Protein AF-A0A3B8JX20-F1 (afdb_monomer)

Foldseek 3Di:
DVVVVVVLVVVCPPPDPCQQCDDPDPPDDRVVLVVLLVVVVCCCVVVCPVVVHDDPDPCSCVRRDDD

Mean predicted aligned error: 2.85 Å

Radius of gyration: 13.34 Å; Cα contacts (8 Å, |Δi|>4): 43; chains: 1; bounding box: 29×28×33 Å

pLDDT: mean 95.09, std 5.28, range [64.62, 98.25]

Solvent-accessible surface area (backbone atoms only — not comparable to full-atom values): 4059 Å² total; per-residue (Å²): 107,68,69,60,53,51,54,56,53,59,74,53,60,90,62,49,71,68,64,30,68,38,60,92,41,94,93,44,77,22,56,48,50,53,59,48,24,53,56,48,52,50,43,48,53,52,41,32,67,68,65,67,42,78,72,92,58,69,70,44,59,81,73,38,57,79,134

Secondary structure (DSSP, 8-state):
-HHHHHHHHHHHTT--HHHHH--SSTTS--HHHHHHHHHHHHIIIIIIIIT-PPPS-TTHHHHH---

Structure (mmCIF, N/CA/C/O backbone):
data_AF-A0A3B8JX20-F1
#
_entry.id   AF-A0A3B8JX20-F1
#
loop_
_atom_site.group_PDB
_atom_site.id
_atom_site.type_symbol
_atom_site.label_atom_id
_atom_site.label_alt_id
_atom_site.label_comp_id
_atom_site.label_asym_id
_atom_site.label_entity_id
_atom_site.label_seq_id
_atom_site.pdbx_PDB_ins_code
_atom_site.Cartn_x
_atom_site.Cartn_y
_atom_site.Cartn_z
_atom_site.occupancy
_atom_site.B_iso_or_equiv
_atom_site.auth_seq_id
_atom_site.auth_comp_id
_atom_site.auth_asym_id
_atom_site.auth_atom_id
_atom_site.pdbx_PDB_model_num
ATOM 1 N N . MET A 1 1 ? 8.249 -13.718 -3.393 1.00 71.88 1 MET A N 1
ATOM 2 C CA . MET A 1 1 ? 7.116 -12.768 -3.503 1.00 71.88 1 MET A CA 1
ATOM 3 C C . MET A 1 1 ? 5.778 -13.385 -3.127 1.00 71.88 1 MET A C 1
ATOM 5 O O . MET A 1 1 ? 5.126 -12.810 -2.271 1.00 71.88 1 MET A O 1
ATOM 9 N N . HIS A 1 2 ? 5.367 -14.530 -3.691 1.00 87.06 2 HIS A N 1
ATOM 10 C CA . HIS A 1 2 ? 4.033 -15.093 -3.415 1.00 87.06 2 HIS A CA 1
ATOM 11 C C . HIS A 1 2 ? 3.722 -15.290 -1.924 1.00 87.06 2 HIS A C 1
ATOM 13 O O . HIS A 1 2 ? 2.695 -14.804 -1.476 1.00 87.06 2 HIS A O 1
ATOM 19 N N . GLN A 1 3 ? 4.621 -15.894 -1.139 1.00 93.06 3 GLN A N 1
ATOM 20 C CA . GLN A 1 3 ? 4.401 -16.071 0.306 1.00 93.06 3 GLN A CA 1
ATOM 21 C C . GLN A 1 3 ? 4.235 -14.741 1.057 1.00 93.06 3 GLN A C 1
ATOM 23 O O . GLN A 1 3 ? 3.326 -14.624 1.871 1.00 93.06 3 GLN A O 1
ATOM 28 N N . CYS A 1 4 ? 5.047 -13.722 0.746 1.00 92.88 4 CYS A N 1
ATOM 29 C CA . CYS A 1 4 ? 4.900 -12.390 1.341 1.00 92.88 4 CYS A CA 1
ATOM 30 C C . CYS A 1 4 ? 3.542 -11.777 0.990 1.00 92.88 4 CYS A C 1
ATOM 32 O O . CYS A 1 4 ? 2.840 -11.319 1.882 1.00 92.88 4 CYS A O 1
ATOM 34 N N . ARG A 1 5 ? 3.138 -11.829 -0.289 1.00 94.44 5 ARG A N 1
ATOM 35 C CA . ARG A 1 5 ? 1.841 -11.298 -0.727 1.00 94.44 5 ARG A CA 1
ATOM 36 C C . ARG A 1 5 ? 0.678 -12.026 -0.064 1.00 94.44 5 ARG A C 1
ATOM 38 O O . ARG A 1 5 ? -0.248 -11.376 0.403 1.00 94.44 5 ARG A O 1
ATOM 45 N N . THR A 1 6 ? 0.716 -13.354 -0.030 1.00 96.62 6 THR A N 1
ATOM 46 C CA . THR A 1 6 ? -0.317 -14.160 0.626 1.00 96.62 6 THR A CA 1
ATOM 47 C C . THR A 1 6 ? -0.392 -13.833 2.113 1.00 96.62 6 THR A C 1
ATOM 49 O O . THR A 1 6 ? -1.488 -13.635 2.621 1.00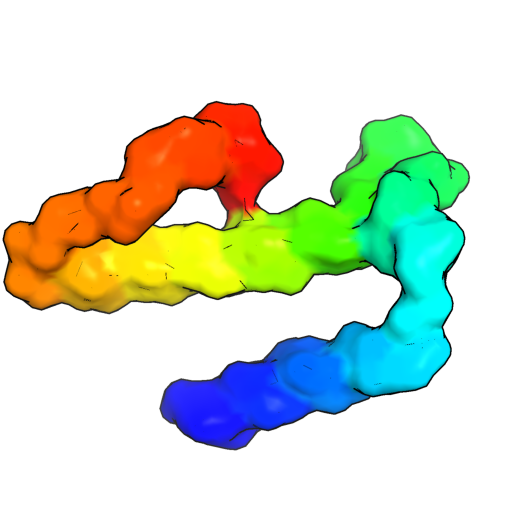 96.62 6 THR A O 1
ATOM 52 N N . GLY A 1 7 ? 0.753 -13.690 2.785 1.00 96.81 7 GLY A N 1
ATOM 53 C CA . GLY A 1 7 ? 0.811 -13.245 4.176 1.00 96.81 7 GLY A CA 1
ATOM 54 C C . GLY A 1 7 ? 0.190 -11.863 4.372 1.00 96.81 7 GLY A C 1
ATOM 55 O O . GLY A 1 7 ? -0.630 -11.697 5.267 1.00 96.81 7 GLY A O 1
ATOM 56 N N . THR A 1 8 ? 0.503 -10.895 3.501 1.00 95.94 8 THR A N 1
ATOM 57 C CA . THR A 1 8 ? -0.143 -9.576 3.518 1.00 95.94 8 THR A CA 1
ATOM 58 C C . THR A 1 8 ? -1.655 -9.709 3.396 1.00 95.94 8 THR A C 1
ATOM 60 O O . THR A 1 8 ? -2.353 -9.166 4.234 1.00 95.94 8 THR A O 1
ATOM 63 N N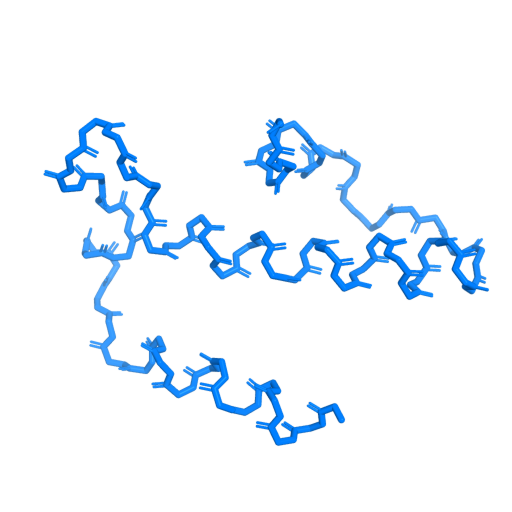 . LEU A 1 9 ? -2.172 -10.444 2.405 1.00 96.62 9 LEU A N 1
ATOM 64 C CA . LEU A 1 9 ? -3.619 -10.580 2.194 1.00 96.62 9 LEU A CA 1
ATOM 65 C C . LEU A 1 9 ? -4.327 -11.270 3.367 1.00 96.62 9 LEU A C 1
ATOM 67 O O . LEU A 1 9 ? -5.407 -10.830 3.749 1.00 96.62 9 LEU A O 1
ATOM 71 N N . ALA A 1 10 ? -3.702 -12.282 3.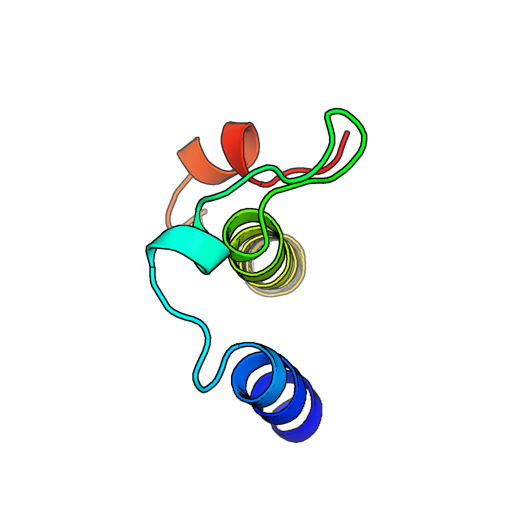973 1.00 97.69 10 ALA A N 1
ATOM 72 C CA . ALA A 1 10 ? -4.242 -12.970 5.144 1.00 97.69 10 ALA A CA 1
ATOM 73 C C . ALA A 1 10 ? -4.424 -12.032 6.352 1.00 97.69 10 ALA A C 1
ATOM 75 O O . ALA A 1 10 ? -5.353 -12.217 7.129 1.00 97.69 10 ALA A O 1
ATOM 76 N N . LEU A 1 11 ? -3.596 -10.987 6.496 1.00 96.19 11 LEU A N 1
ATOM 77 C CA . LEU A 1 11 ? -3.766 -9.984 7.561 1.00 96.19 11 LEU A CA 1
ATOM 78 C C . LEU A 1 11 ? -5.035 -9.136 7.399 1.00 96.19 11 LEU A C 1
ATOM 80 O O . LEU A 1 11 ? -5.516 -8.586 8.385 1.00 96.19 11 LEU A O 1
ATOM 84 N N . PHE A 1 12 ? -5.560 -9.004 6.177 1.00 96.62 12 PHE A N 1
ATOM 85 C CA . PHE A 1 12 ? -6.776 -8.232 5.895 1.00 96.62 12 PHE A CA 1
ATOM 86 C C . PHE A 1 12 ? -8.020 -9.113 5.762 1.00 96.62 12 PHE A C 1
ATOM 88 O O . PHE A 1 12 ? -9.131 -8.596 5.635 1.00 96.62 12 PHE A O 1
ATOM 95 N N . GLU A 1 13 ? -7.855 -10.435 5.788 1.00 96.62 13 GLU A N 1
ATOM 96 C CA . GLU A 1 13 ? -8.962 -11.374 5.704 1.00 96.62 13 GLU A CA 1
ATOM 97 C C . GLU A 1 13 ? -9.874 -11.231 6.932 1.00 96.62 13 GLU A C 1
ATOM 99 O O . GLU A 1 13 ? -9.424 -11.229 8.076 1.00 96.62 13 GLU A O 1
ATOM 104 N N . GLY A 1 14 ? -11.177 -11.064 6.694 1.00 96.25 14 GLY A N 1
ATOM 105 C CA . GLY A 1 14 ? -12.171 -10.899 7.759 1.00 96.25 14 GLY A CA 1
ATOM 106 C C . GLY A 1 14 ? -12.277 -9.492 8.361 1.00 96.25 14 GLY A C 1
ATOM 107 O O . GLY A 1 14 ? -13.138 -9.282 9.214 1.00 96.25 14 GLY A O 1
ATOM 108 N N . ILE A 1 15 ? -11.475 -8.516 7.916 1.00 97.38 15 ILE A N 1
ATOM 109 C CA . ILE A 1 15 ? -11.643 -7.111 8.320 1.00 97.38 15 ILE A CA 1
ATOM 110 C C . ILE A 1 15 ? -12.837 -6.509 7.573 1.00 97.38 15 ILE A C 1
ATOM 112 O O . ILE A 1 15 ? -12.867 -6.475 6.342 1.00 97.38 15 ILE A O 1
ATOM 116 N N . ASP A 1 16 ? -13.821 -6.004 8.314 1.00 97.88 16 ASP A N 1
ATOM 117 C CA . ASP A 1 16 ? -14.979 -5.338 7.726 1.00 97.88 16 ASP A CA 1
ATOM 118 C C . ASP A 1 16 ? -14.628 -3.941 7.185 1.00 97.88 16 ASP A C 1
ATOM 120 O O . ASP A 1 16 ? -13.661 -3.301 7.602 1.00 97.88 16 ASP A O 1
ATOM 124 N N . THR A 1 17 ? -15.453 -3.426 6.273 1.00 97.31 17 THR A N 1
ATOM 125 C CA . THR A 1 17 ? -15.211 -2.137 5.608 1.00 97.31 17 THR A CA 1
ATOM 126 C C . THR A 1 17 ? -15.128 -0.957 6.579 1.00 97.31 17 THR A C 1
ATOM 128 O O . THR A 1 17 ? -14.360 -0.025 6.342 1.00 97.31 17 THR A O 1
ATOM 131 N N . THR A 1 18 ? -15.880 -0.981 7.682 1.00 98.00 18 THR A N 1
ATOM 132 C CA . THR A 1 18 ? -15.843 0.096 8.678 1.00 98.00 18 THR A CA 1
ATOM 133 C C . THR A 1 18 ? -14.482 0.130 9.349 1.00 98.00 18 THR A C 1
ATOM 135 O O . THR A 1 18 ? -13.850 1.183 9.400 1.00 98.00 18 THR A O 1
ATOM 138 N N . THR A 1 1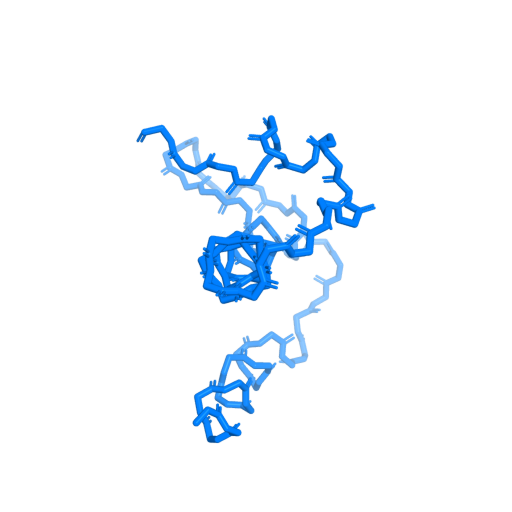9 ? -13.997 -1.023 9.814 1.00 97.31 19 THR A N 1
ATOM 139 C CA . THR A 1 19 ? -12.664 -1.144 10.415 1.00 97.31 19 THR A CA 1
ATOM 140 C C . THR A 1 19 ? -11.567 -0.829 9.399 1.00 97.31 19 THR A C 1
ATOM 142 O O . THR A 1 19 ? -10.616 -0.118 9.719 1.00 97.31 19 THR A O 1
ATOM 145 N N . PHE A 1 20 ? -11.730 -1.272 8.151 1.00 97.94 20 PHE A N 1
ATOM 146 C CA . PHE A 1 20 ? -10.785 -1.031 7.062 1.00 97.94 20 PHE A CA 1
ATOM 147 C C . PHE A 1 20 ? -10.573 0.466 6.783 1.00 97.94 20 PHE A C 1
ATOM 149 O O . PHE A 1 20 ? -9.442 0.908 6.576 1.00 97.94 20 PHE A O 1
ATOM 156 N N . CYS A 1 21 ? -11.645 1.260 6.816 1.00 97.31 21 CYS A N 1
ATOM 157 C CA . CYS A 1 21 ? -11.610 2.688 6.496 1.00 97.31 21 CYS A CA 1
ATOM 158 C C . CYS A 1 21 ? -11.377 3.603 7.711 1.00 97.31 21 CYS A C 1
ATOM 160 O O . CYS A 1 21 ? -11.192 4.808 7.538 1.00 97.31 21 CYS A O 1
ATOM 162 N N . LYS A 1 22 ? -11.408 3.078 8.941 1.00 97.62 22 LYS A N 1
ATOM 163 C CA . LYS A 1 22 ? -11.366 3.896 10.159 1.00 97.62 22 LYS A CA 1
ATOM 164 C C . LYS A 1 22 ? -9.940 4.277 10.556 1.00 97.62 22 LYS A C 1
ATOM 166 O O . LYS A 1 22 ? -9.073 3.422 10.711 1.00 97.62 22 LYS A O 1
ATOM 171 N N . GLN A 1 23 ? -9.739 5.561 10.852 1.00 97.81 23 GLN A N 1
ATOM 172 C CA . GLN A 1 23 ? -8.582 6.047 11.601 1.00 97.81 23 GLN A 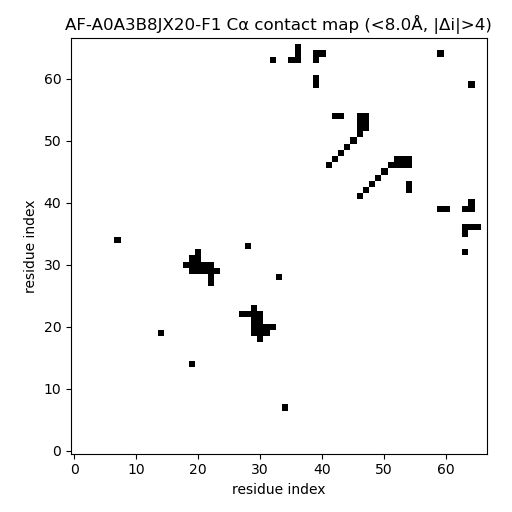CA 1
ATOM 173 C C . GLN A 1 23 ? -8.888 5.972 13.103 1.00 97.81 23 GLN A C 1
ATOM 175 O O . GLN A 1 23 ? -9.635 6.787 13.640 1.00 97.81 23 GLN A O 1
ATOM 180 N N . ALA A 1 24 ? -8.363 4.951 13.782 1.00 95.44 24 ALA A N 1
ATOM 181 C CA . ALA A 1 24 ? -8.626 4.746 15.209 1.00 95.44 24 ALA A CA 1
ATOM 182 C C . ALA A 1 24 ? -7.920 5.778 16.109 1.00 95.44 24 ALA A C 1
ATOM 184 O O . ALA A 1 24 ? -8.396 6.052 17.208 1.00 95.44 24 ALA A O 1
ATOM 185 N N . HIS A 1 25 ? -6.806 6.345 15.638 1.00 97.56 25 HIS A N 1
ATOM 186 C CA . HIS A 1 25 ? -6.023 7.367 16.325 1.00 97.56 25 HIS A CA 1
ATOM 187 C C . HIS A 1 25 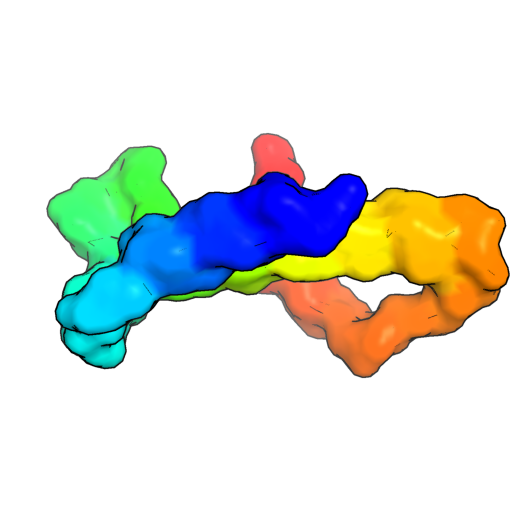? -5.388 8.313 15.288 1.00 97.56 25 HIS A C 1
ATOM 189 O O . HIS A 1 25 ? -4.985 7.815 14.236 1.00 97.56 25 HIS A O 1
ATOM 195 N N . PRO A 1 26 ? -5.259 9.629 15.555 1.00 96.12 26 PRO A N 1
ATOM 196 C CA . PRO A 1 26 ? -4.694 10.591 14.597 1.00 96.12 26 PRO A CA 1
ATOM 197 C C . PRO A 1 26 ? -3.296 10.229 14.074 1.00 96.12 26 PRO A C 1
ATOM 199 O O . PRO A 1 26 ? -3.004 10.441 12.904 1.00 96.12 26 PRO A O 1
ATOM 202 N N . GLU A 1 27 ? -2.469 9.612 14.918 1.00 96.31 27 GLU A N 1
ATOM 203 C CA . GLU A 1 27 ? -1.108 9.179 14.555 1.00 96.31 27 GLU A CA 1
ATOM 204 C C . GLU A 1 27 ? -1.057 7.871 13.745 1.00 96.31 27 GLU A C 1
ATOM 206 O O . GLU A 1 27 ? 0.018 7.431 13.345 1.00 96.31 27 GLU A O 1
ATOM 211 N N . PHE A 1 28 ? -2.193 7.204 13.523 1.00 94.88 28 PHE A N 1
ATOM 212 C CA . PHE A 1 28 ? -2.249 5.957 12.761 1.00 94.88 28 PHE A CA 1
ATOM 213 C C . PHE A 1 28 ? -2.930 6.168 11.421 1.00 94.88 28 PHE A C 1
ATOM 215 O O . PHE A 1 28 ? -3.915 6.893 11.309 1.00 94.88 28 PHE A O 1
ATOM 222 N N . SER A 1 29 ? -2.435 5.483 10.396 1.00 96.12 29 SER A N 1
ATOM 223 C CA . SER A 1 29 ? -3.141 5.412 9.121 1.00 96.12 29 SER A CA 1
ATOM 224 C C . SER A 1 29 ? -4.286 4.396 9.205 1.00 96.12 29 SER A C 1
ATOM 226 O O . SER A 1 29 ? -4.196 3.426 9.964 1.00 96.12 29 SER A O 1
ATOM 228 N N . PRO A 1 30 ? -5.373 4.575 8.433 1.00 97.38 30 PRO A N 1
ATOM 229 C CA . PRO A 1 30 ? -6.387 3.540 8.281 1.00 97.38 30 PRO A CA 1
ATOM 230 C C . PRO A 1 30 ? -5.776 2.222 7.797 1.00 97.38 30 PRO A C 1
ATOM 232 O O . PRO A 1 30 ? -4.839 2.211 6.997 1.00 97.38 30 PRO A O 1
ATOM 235 N N . VAL A 1 31 ? -6.358 1.097 8.206 1.00 97.19 31 VAL A N 1
ATOM 236 C CA . VAL A 1 31 ? -5.896 -0.236 7.786 1.00 97.19 31 VAL A CA 1
ATOM 237 C C . VAL A 1 31 ? -5.874 -0.354 6.256 1.00 97.19 31 VAL A C 1
ATOM 239 O O . VAL A 1 31 ? -4.898 -0.829 5.676 1.00 97.19 31 VAL A O 1
ATOM 242 N N . GLY A 1 32 ? -6.896 0.170 5.580 1.00 97.38 32 GLY A N 1
ATOM 243 C CA . GLY A 1 32 ? -6.958 0.168 4.123 1.00 97.38 32 GLY A CA 1
ATOM 244 C C . GLY A 1 32 ? -5.909 1.033 3.435 1.00 97.38 32 GLY A C 1
ATOM 245 O O . GLY A 1 32 ? -5.481 0.707 2.326 1.00 97.38 32 GLY A O 1
ATOM 246 N N . TRP A 1 33 ? -5.429 2.083 4.106 1.00 97.62 33 TRP A N 1
ATOM 247 C CA . TRP A 1 33 ? -4.309 2.874 3.607 1.00 97.62 33 TRP A CA 1
ATOM 248 C C . TRP A 1 33 ? -3.037 2.025 3.543 1.00 97.62 33 TRP A C 1
ATOM 250 O O . TRP A 1 33 ? -2.345 2.050 2.530 1.00 97.62 33 TRP A O 1
ATOM 260 N N . HIS A 1 34 ? -2.773 1.197 4.559 1.00 97.44 34 HIS A N 1
ATOM 261 C CA . HIS A 1 34 ? -1.601 0.317 4.575 1.00 97.44 34 HIS A CA 1
ATOM 262 C C . HIS A 1 34 ? -1.615 -0.710 3.440 1.00 97.44 34 HIS A C 1
ATOM 264 O O . HIS A 1 34 ? -0.585 -0.912 2.795 1.00 97.44 34 HIS A O 1
ATOM 270 N N . LEU A 1 35 ? -2.768 -1.324 3.147 1.00 97.38 35 LEU A N 1
ATOM 271 C CA . LEU A 1 35 ? -2.878 -2.243 2.010 1.00 97.38 35 LEU A CA 1
ATOM 272 C C . LEU A 1 35 ? -2.552 -1.533 0.687 1.00 97.38 35 LEU A C 1
ATOM 274 O O . LEU A 1 35 ? -1.786 -2.052 -0.127 1.00 97.38 35 LEU A O 1
ATOM 278 N N . GLY A 1 36 ? -3.091 -0.324 0.499 1.00 96.62 36 GLY A N 1
ATOM 279 C CA . GLY A 1 36 ? -2.776 0.512 -0.655 1.00 96.62 36 GLY A CA 1
ATOM 280 C C . GLY A 1 36 ? -1.292 0.880 -0.725 1.00 96.62 36 GLY A C 1
ATOM 281 O O . GLY A 1 36 ? -0.676 0.727 -1.776 1.00 96.62 36 GLY A O 1
ATOM 282 N N . HIS A 1 37 ? -0.700 1.318 0.386 1.00 97.56 37 HIS A N 1
ATOM 283 C CA . HIS A 1 37 ? 0.704 1.717 0.480 1.00 97.56 37 HIS A CA 1
ATOM 284 C C . HIS A 1 37 ? 1.667 0.581 0.107 1.00 97.56 37 HIS A C 1
ATOM 286 O O . HIS A 1 37 ? 2.630 0.807 -0.631 1.00 97.56 37 HIS A O 1
ATOM 292 N N . ILE A 1 38 ? 1.388 -0.649 0.555 1.00 96.62 38 ILE A N 1
ATOM 293 C CA . ILE A 1 38 ? 2.179 -1.833 0.191 1.00 96.62 38 ILE A CA 1
ATOM 294 C C . ILE A 1 38 ? 2.143 -2.042 -1.327 1.00 96.62 38 ILE A C 1
ATOM 296 O O . ILE A 1 38 ? 3.194 -2.106 -1.967 1.00 96.62 38 ILE A O 1
ATOM 300 N N . ALA A 1 39 ? 0.944 -2.074 -1.916 1.00 95.69 39 ALA A N 1
ATOM 301 C CA . ALA A 1 39 ? 0.780 -2.275 -3.354 1.00 95.69 39 ALA A CA 1
ATOM 302 C C . ALA A 1 39 ? 1.408 -1.138 -4.181 1.00 95.69 39 ALA A C 1
ATOM 304 O O . ALA A 1 39 ? 2.043 -1.386 -5.207 1.00 95.69 39 ALA A O 1
ATOM 305 N N . PHE A 1 40 ? 1.266 0.109 -3.723 1.00 96.69 40 PHE A N 1
ATOM 306 C CA . PHE A 1 40 ? 1.878 1.282 -4.344 1.00 96.69 40 PHE A CA 1
ATOM 307 C C . PHE A 1 40 ? 3.406 1.184 -4.343 1.00 96.69 40 PHE A C 1
ATOM 309 O O . PHE A 1 40 ? 4.030 1.396 -5.380 1.00 96.69 40 PHE A O 1
ATOM 316 N N . THR A 1 41 ? 4.004 0.815 -3.209 1.00 96.44 41 THR A N 1
ATOM 317 C CA . THR A 1 41 ? 5.458 0.665 -3.075 1.00 96.44 41 THR A CA 1
ATOM 318 C C . THR A 1 41 ? 5.992 -0.410 -4.020 1.00 96.44 41 THR A C 1
ATOM 320 O O . THR A 1 41 ? 6.986 -0.188 -4.713 1.00 96.44 41 THR A O 1
ATOM 323 N N . GLU A 1 42 ? 5.316 -1.556 -4.109 1.00 95.69 42 GLU A N 1
ATOM 324 C CA . GLU A 1 42 ? 5.694 -2.622 -5.041 1.00 95.69 42 GLU A CA 1
ATOM 325 C C . GLU A 1 42 ? 5.590 -2.163 -6.503 1.00 95.69 42 GLU A C 1
ATOM 327 O O . GLU A 1 42 ? 6.523 -2.377 -7.278 1.00 95.69 42 GLU A O 1
ATOM 332 N N . ALA A 1 43 ? 4.494 -1.498 -6.884 1.00 95.81 43 ALA A N 1
ATOM 333 C CA . ALA A 1 43 ? 4.303 -0.994 -8.243 1.00 95.81 43 ALA A CA 1
ATOM 334 C C . ALA A 1 43 ? 5.357 0.058 -8.618 1.00 95.81 43 ALA A C 1
ATOM 336 O O . ALA A 1 43 ? 5.972 -0.040 -9.681 1.00 95.81 43 ALA A O 1
ATOM 337 N N . LEU A 1 44 ? 5.621 1.014 -7.725 1.00 96.19 44 LEU A N 1
ATOM 338 C CA . LEU A 1 44 ? 6.608 2.064 -7.941 1.00 96.19 44 LEU A CA 1
ATOM 339 C C . LEU A 1 44 ? 7.994 1.469 -8.198 1.00 96.19 44 LEU A C 1
ATOM 341 O O . LEU A 1 44 ? 8.630 1.783 -9.200 1.00 96.19 44 LEU A O 1
ATOM 345 N N . TRP A 1 45 ? 8.490 0.610 -7.310 1.00 96.88 45 TRP A N 1
ATOM 346 C CA . TRP A 1 45 ? 9.869 0.139 -7.423 1.00 96.88 45 TRP A CA 1
ATOM 347 C C . TRP A 1 45 ? 10.043 -0.944 -8.485 1.00 96.88 45 TRP A C 1
ATOM 349 O O . TRP A 1 45 ? 11.012 -0.910 -9.237 1.00 96.88 45 TRP A O 1
ATOM 359 N N . ILE A 1 46 ? 9.107 -1.884 -8.592 1.00 96.00 46 ILE A N 1
ATOM 360 C CA . ILE A 1 46 ? 9.265 -3.026 -9.496 1.00 96.00 46 ILE A CA 1
ATOM 361 C C . ILE A 1 46 ? 8.793 -2.667 -10.905 1.00 96.00 46 ILE A C 1
ATOM 363 O O . ILE A 1 46 ? 9.522 -2.883 -11.873 1.00 96.00 46 ILE A O 1
ATOM 367 N N . LEU A 1 47 ? 7.585 -2.118 -11.042 1.00 96.38 47 LEU A N 1
ATOM 368 C CA . LEU A 1 47 ? 6.994 -1.879 -12.360 1.00 96.38 47 LEU A CA 1
ATOM 369 C C . LEU A 1 47 ? 7.517 -0.580 -12.972 1.00 96.38 47 LEU A C 1
ATOM 371 O O . LEU A 1 47 ? 7.985 -0.591 -14.108 1.00 96.38 47 LEU A O 1
ATOM 375 N N . GLU A 1 48 ? 7.488 0.526 -12.227 1.00 97.00 48 GLU A N 1
ATOM 376 C CA . GLU A 1 48 ? 7.921 1.814 -12.780 1.00 97.00 48 GLU A CA 1
ATOM 377 C C . GLU A 1 48 ? 9.448 1.915 -12.841 1.00 97.00 48 GLU A C 1
ATOM 379 O O . GLU A 1 48 ? 10.013 2.167 -13.903 1.00 97.00 48 GLU A O 1
ATOM 384 N N . ARG A 1 49 ? 10.146 1.714 -11.716 1.00 97.00 49 ARG A N 1
ATOM 385 C CA . ARG A 1 49 ? 11.598 1.959 -11.648 1.00 97.00 49 ARG A CA 1
ATOM 386 C C . ARG A 1 49 ? 12.429 0.855 -12.292 1.00 97.00 49 ARG A C 1
ATOM 388 O O . ARG A 1 49 ? 13.346 1.176 -13.041 1.00 97.00 49 ARG A O 1
ATOM 395 N N . CYS A 1 50 ? 12.142 -0.416 -12.007 1.00 98.12 50 CYS A N 1
ATOM 396 C CA . CYS A 1 50 ? 12.912 -1.527 -12.572 1.00 98.12 50 CYS A CA 1
ATOM 397 C C . CYS A 1 50 ? 12.476 -1.893 -13.997 1.00 98.12 50 CYS A C 1
ATOM 399 O O . CYS A 1 50 ? 13.338 -2.102 -14.847 1.00 98.12 50 CYS A O 1
ATOM 401 N N . ALA A 1 51 ? 11.170 -1.976 -14.269 1.00 98.06 51 ALA A N 1
ATOM 402 C CA . ALA A 1 51 ? 10.666 -2.388 -15.583 1.00 98.06 51 ALA A CA 1
ATOM 403 C C . ALA A 1 51 ? 10.377 -1.220 -16.548 1.00 98.06 51 ALA A C 1
ATOM 405 O O . ALA A 1 51 ? 10.089 -1.467 -17.718 1.00 98.06 51 ALA A O 1
ATOM 406 N N . GLY A 1 52 ? 10.461 0.038 -16.097 1.00 97.94 52 GLY A N 1
ATOM 407 C CA . GLY A 1 52 ? 10.252 1.218 -16.945 1.00 97.94 52 GLY A CA 1
ATOM 408 C C . GLY A 1 52 ? 8.804 1.416 -17.403 1.00 97.94 52 GLY A C 1
ATOM 409 O O . GLY A 1 52 ? 8.559 2.150 -18.361 1.00 97.94 52 GLY A O 1
ATOM 410 N N . LEU A 1 53 ? 7.844 0.747 -16.761 1.00 98.25 53 LEU A N 1
ATOM 411 C CA . LEU A 1 53 ? 6.431 0.850 -17.110 1.00 98.25 53 LEU A CA 1
ATOM 412 C C . LEU A 1 53 ? 5.837 2.171 -16.597 1.00 98.25 53 LEU A C 1
ATOM 414 O O . LEU A 1 53 ? 6.261 2.681 -15.558 1.00 98.25 53 LEU A O 1
ATOM 418 N N . PRO A 1 54 ? 4.838 2.744 -17.288 1.00 96.94 54 PRO A N 1
ATOM 419 C CA . PRO A 1 54 ? 4.162 3.931 -16.788 1.00 96.94 54 PRO A CA 1
ATOM 420 C C . PRO A 1 54 ? 3.353 3.617 -15.514 1.00 96.94 54 PRO A C 1
ATOM 422 O O . PRO A 1 54 ? 2.861 2.495 -15.355 1.00 96.94 54 PRO A O 1
ATOM 425 N N . PRO A 1 55 ? 3.153 4.609 -14.625 1.00 94.94 55 PRO A N 1
ATOM 426 C CA . PRO A 1 55 ? 2.287 4.457 -13.460 1.00 94.94 55 PRO A CA 1
ATOM 427 C C . PRO A 1 55 ? 0.858 4.110 -13.889 1.00 94.94 55 PRO A C 1
ATOM 429 O O . PRO A 1 55 ? 0.248 4.834 -14.676 1.00 94.94 55 PRO A O 1
ATOM 432 N N . ILE A 1 56 ? 0.298 3.038 -13.323 1.00 93.25 56 ILE A N 1
ATOM 433 C CA . ILE A 1 56 ? -1.084 2.609 -13.610 1.00 93.25 56 ILE A CA 1
ATOM 434 C C . ILE A 1 56 ? -2.087 3.638 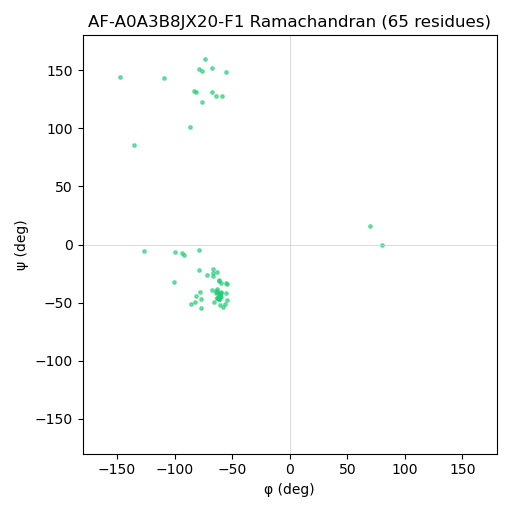-13.059 1.00 93.25 56 ILE A C 1
ATOM 436 O O . ILE A 1 56 ? -3.077 3.962 -13.710 1.00 93.25 56 ILE A O 1
ATOM 440 N N . PHE A 1 57 ? -1.801 4.193 -11.875 1.00 93.69 57 PHE A N 1
ATOM 441 C CA . PHE A 1 57 ? -2.629 5.200 -11.205 1.00 93.69 57 PHE A CA 1
ATOM 442 C C . PHE A 1 57 ? -1.755 6.335 -10.647 1.00 93.69 57 PHE A C 1
ATOM 444 O O . PHE A 1 57 ? -1.379 6.307 -9.472 1.00 93.69 57 PHE A O 1
ATOM 451 N N . PRO A 1 58 ? -1.421 7.362 -11.451 1.00 93.69 58 PRO A N 1
ATOM 452 C CA . PRO A 1 58 ? -0.546 8.459 -11.023 1.00 93.69 58 PRO A CA 1
ATOM 453 C C . PRO A 1 58 ? -1.025 9.178 -9.751 1.00 93.69 58 PRO A C 1
ATOM 455 O O . PRO A 1 58 ? -0.220 9.613 -8.926 1.00 93.69 58 PRO A O 1
ATOM 458 N N . GLN A 1 59 ? -2.344 9.277 -9.563 1.00 94.50 59 GLN A N 1
ATOM 459 C CA . GLN A 1 59 ? -2.975 9.917 -8.409 1.00 94.50 59 GLN A CA 1
ATOM 460 C C . GLN A 1 59 ? -2.665 9.219 -7.078 1.00 94.50 59 GLN A C 1
ATOM 462 O O . GLN A 1 59 ? -2.691 9.869 -6.034 1.00 94.50 59 GLN A O 1
ATOM 467 N N . TYR A 1 60 ? -2.322 7.928 -7.097 1.00 94.81 60 TYR A N 1
ATOM 468 C CA . TY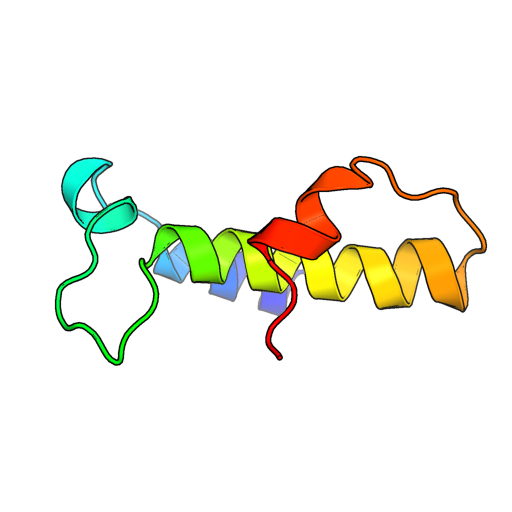R A 1 60 ? -2.006 7.174 -5.884 1.00 94.81 60 TYR A CA 1
ATOM 469 C C . TYR A 1 60 ? -0.731 7.650 -5.201 1.00 94.81 60 TYR A C 1
ATOM 471 O O . TYR A 1 60 ? -0.615 7.501 -3.991 1.00 94.81 60 TYR A O 1
ATOM 479 N N . ARG A 1 61 ? 0.166 8.342 -5.908 1.00 94.44 61 ARG A N 1
ATOM 480 C CA . ARG A 1 61 ? 1.341 8.957 -5.284 1.00 94.44 61 ARG A CA 1
ATOM 481 C C . ARG A 1 61 ? 0.976 10.010 -4.232 1.00 94.44 61 ARG A C 1
ATOM 483 O O . ARG A 1 61 ? 1.700 10.150 -3.264 1.00 94.44 61 ARG A O 1
ATOM 490 N N . LYS A 1 62 ? -0.144 10.724 -4.391 1.00 93.88 62 LYS A N 1
ATOM 491 C CA . LYS A 1 62 ? -0.616 11.698 -3.387 1.00 93.88 62 LYS A CA 1
ATOM 492 C C . LYS A 1 62 ? -1.323 11.044 -2.203 1.00 93.88 62 LYS A C 1
ATOM 494 O O . LYS A 1 62 ? -1.482 11.676 -1.172 1.00 93.88 62 LYS A O 1
ATOM 499 N N . LEU A 1 63 ? -1.828 9.828 -2.402 1.00 92.50 63 LEU A N 1
ATOM 500 C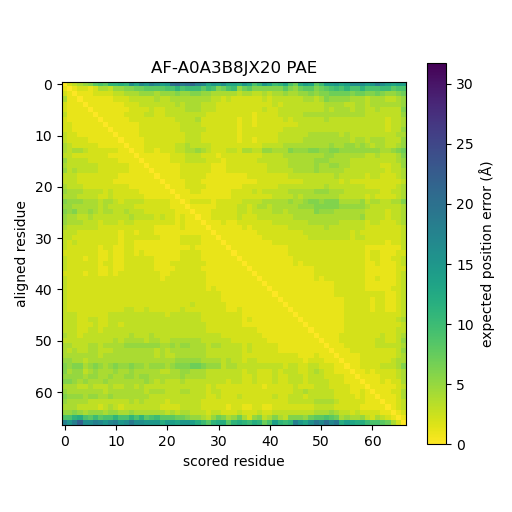 CA . LEU A 1 63 ? -2.677 9.146 -1.432 1.00 92.50 63 LEU A CA 1
ATOM 501 C C . LEU A 1 63 ? -1.909 8.111 -0.617 1.00 92.50 63 LEU A C 1
ATOM 503 O O . LEU A 1 63 ? -2.278 7.887 0.522 1.00 92.50 63 LEU A O 1
ATOM 507 N N . LEU A 1 64 ? -0.900 7.462 -1.203 1.00 95.75 64 LEU A N 1
ATOM 508 C CA . LEU A 1 64 ? -0.277 6.240 -0.683 1.00 95.75 64 LEU A CA 1
ATOM 509 C C . LEU A 1 64 ? 1.246 6.346 -0.543 1.00 95.75 64 LEU A C 1
ATOM 511 O O . LEU A 1 64 ? 1.867 5.416 -0.028 1.00 95.75 64 LEU A O 1
ATOM 515 N N . ALA A 1 65 ? 1.862 7.441 -0.999 1.00 92.62 65 ALA A N 1
ATOM 516 C CA . ALA A 1 65 ? 3.236 7.721 -0.607 1.00 92.62 65 ALA A CA 1
ATOM 517 C C . ALA A 1 65 ? 3.252 8.040 0.891 1.00 92.62 65 ALA A C 1
ATOM 519 O O . ALA A 1 65 ? 2.425 8.814 1.368 1.00 92.62 65 ALA A O 1
ATOM 520 N N . ALA A 1 66 ? 4.160 7.394 1.616 1.00 84.38 66 ALA A N 1
ATOM 521 C CA . ALA A 1 66 ? 4.541 7.855 2.940 1.00 84.38 66 ALA A CA 1
ATOM 522 C C . ALA A 1 66 ? 5.573 8.972 2.744 1.00 84.38 66 ALA A C 1
ATOM 524 O O . ALA A 1 66 ? 6.494 8.789 1.939 1.00 84.38 66 ALA A O 1
ATOM 525 N N . ASP A 1 67 ? 5.374 10.098 3.425 1.00 64.62 67 ASP A N 1
ATOM 526 C CA . ASP A 1 67 ? 6.303 11.234 3.431 1.00 64.62 67 ASP A CA 1
ATOM 527 C C . ASP A 1 67 ? 7.571 10.933 4.249 1.00 64.62 67 ASP A C 1
ATOM 529 O O . ASP A 1 67 ? 7.468 10.217 5.276 1.00 64.62 67 ASP A O 1
#

Sequence (67 aa):
MHQCRTGTLALFEGIDTTTFCKQAHPEFSPVGWHLGHIAFTEALWILERCAGLPPIFPQYRKLLAAD